Protein AF-A0A8S4QKQ9-F1 (afdb_monomer_lite)

Foldseek 3Di:
DEWEDEAQWIFDDDPNDGDDTDGGPHCPDDPVDDWAKDWDDDPQWTFIGTPPPPDGSDTDRHPDPDDPDYHYHYDYPDDDDDDDDDDDPPDPDPDPDDPPDDDDDADKADVVGDPPFAFPDDDPHTWGWKWDQDPVVRDTFIFTDDVVVCWTWGDDVHTDTDNTID

Secondary structure (DSSP, 8-state):
-EEEEETTEEEEEETTEEEEEEE--TTS--SSSPPPEEEEEETTEEEEEETTT--EEEEEE---S-----EEEEE-SSS-----PPPPP-PPPP------SS--------SSPPTT--EEEEESEEEEEEEEEETTTTEEEEEEEETTTTEEEEEESEEEEESS--

Radius of gyration: 24.2 Å; chains: 1; bounding box: 50×34×66 Å

Sequence (166 aa):
MTIVIGDNQCWLERDGAHKSYLCNISNIFSYDVYGSFWISWHSAFLKFGKTSDGVPVISKKISAKNIQYVTFFTYATRGRLLWKLYVPPKLPKLVLKEVKKGGMEWIKRSNPLPDGAFIGGYERELLYIMRAFNHENRALTPGKFLPSDSLGYIQWLEQEKRADFE

pLDDT: mean 79.31, std 10.43, range [47.53, 95.25]

Organism: NCBI:txid348720

Structure (mmCIF, N/CA/C/O backbone):
data_AF-A0A8S4QKQ9-F1
#
_entry.id   AF-A0A8S4QKQ9-F1
#
loop_
_atom_site.group_PDB
_atom_site.id
_atom_site.type_symbol
_atom_site.label_atom_id
_atom_site.label_alt_id
_atom_site.label_comp_id
_atom_site.label_asym_id
_atom_site.label_entity_id
_atom_site.label_seq_id
_atom_site.pdbx_PDB_ins_code
_atom_site.Cartn_x
_atom_site.Cartn_y
_atom_site.Cartn_z
_atom_site.occupancy
_atom_site.B_iso_or_equiv
_atom_site.auth_seq_id
_atom_site.auth_comp_id
_atom_site.auth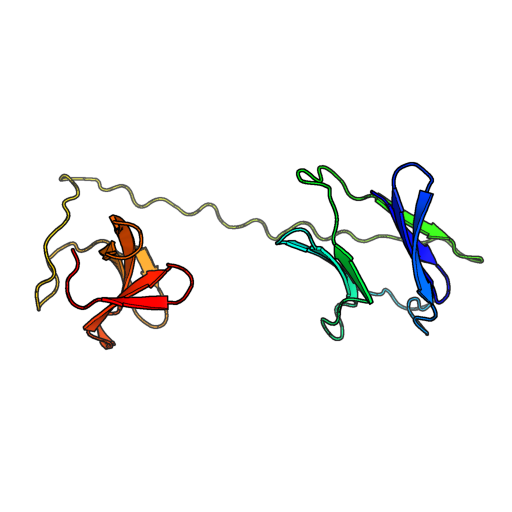_asym_id
_atom_site.auth_atom_id
_atom_site.pdbx_PDB_model_num
ATOM 1 N N . MET A 1 1 ? -1.321 9.317 -23.395 1.00 75.19 1 MET A N 1
ATOM 2 C CA . MET A 1 1 ? 0.100 9.493 -23.012 1.00 75.19 1 MET A CA 1
ATOM 3 C C . MET A 1 1 ? 0.799 8.229 -23.446 1.00 75.19 1 MET A C 1
ATOM 5 O O . MET A 1 1 ? 0.316 7.168 -23.066 1.00 75.19 1 MET A O 1
ATOM 9 N N . THR A 1 2 ? 1.873 8.348 -24.218 1.00 80.06 2 THR A N 1
ATOM 10 C CA . THR A 1 2 ? 2.598 7.201 -24.769 1.00 80.06 2 THR A CA 1
ATOM 11 C C . THR A 1 2 ? 3.966 7.100 -24.109 1.00 80.06 2 THR A C 1
ATOM 13 O O . THR A 1 2 ? 4.708 8.081 -24.062 1.00 80.06 2 THR A O 1
ATOM 16 N N . ILE A 1 3 ? 4.287 5.924 -23.578 1.00 79.38 3 ILE A N 1
ATOM 17 C CA . ILE A 1 3 ? 5.651 5.557 -23.201 1.00 79.38 3 ILE A CA 1
ATOM 18 C C . ILE A 1 3 ? 6.268 4.896 -24.424 1.00 79.38 3 ILE A C 1
ATOM 20 O O . ILE A 1 3 ? 5.759 3.877 -24.896 1.00 79.38 3 ILE A O 1
ATOM 24 N N . VAL A 1 4 ? 7.346 5.482 -24.934 1.00 78.62 4 VAL A N 1
ATOM 25 C CA . VAL A 1 4 ? 8.094 4.918 -26.050 1.00 78.62 4 VAL A CA 1
ATOM 26 C C . VAL A 1 4 ? 9.382 4.304 -25.538 1.00 78.62 4 VAL A C 1
ATOM 28 O O . VAL A 1 4 ? 10.152 4.968 -24.846 1.00 78.62 4 VAL A O 1
ATOM 31 N N . ILE A 1 5 ? 9.618 3.045 -25.892 1.00 76.00 5 ILE A N 1
ATOM 32 C CA . ILE A 1 5 ? 10.809 2.295 -25.503 1.00 76.00 5 ILE A CA 1
ATOM 33 C C . ILE A 1 5 ? 11.517 1.837 -26.781 1.00 76.00 5 ILE A C 1
ATOM 35 O O . ILE A 1 5 ? 10.934 1.127 -27.598 1.00 76.00 5 ILE A O 1
ATOM 39 N N . GLY A 1 6 ? 12.763 2.247 -26.975 1.00 72.00 6 GLY A N 1
ATOM 40 C CA . GLY A 1 6 ? 13.581 1.872 -28.128 1.00 72.00 6 GLY A CA 1
ATOM 41 C C . GLY A 1 6 ? 14.938 1.312 -27.715 1.00 72.00 6 GLY A C 1
ATOM 42 O O . GLY A 1 6 ? 15.249 1.196 -26.527 1.00 72.00 6 GLY A O 1
ATOM 43 N N . ASP A 1 7 ? 15.762 0.992 -28.712 1.00 68.62 7 ASP A N 1
ATOM 44 C CA . ASP A 1 7 ? 17.137 0.536 -28.497 1.00 68.62 7 ASP A CA 1
ATOM 45 C C . ASP A 1 7 ? 17.947 1.627 -27.773 1.00 68.62 7 ASP A C 1
ATOM 47 O O . ASP A 1 7 ? 18.225 2.689 -28.325 1.00 68.62 7 ASP A O 1
ATOM 51 N N . ASN A 1 8 ? 18.306 1.364 -26.512 1.00 68.88 8 ASN A N 1
ATOM 52 C CA . ASN A 1 8 ? 19.071 2.245 -25.613 1.00 68.88 8 ASN A CA 1
ATOM 53 C C . ASN A 1 8 ? 18.421 3.594 -25.244 1.00 68.88 8 ASN A C 1
ATOM 55 O O . ASN A 1 8 ? 19.071 4.448 -24.635 1.00 68.88 8 ASN A O 1
ATOM 59 N N . GLN A 1 9 ? 17.139 3.796 -25.550 1.00 73.69 9 GLN A N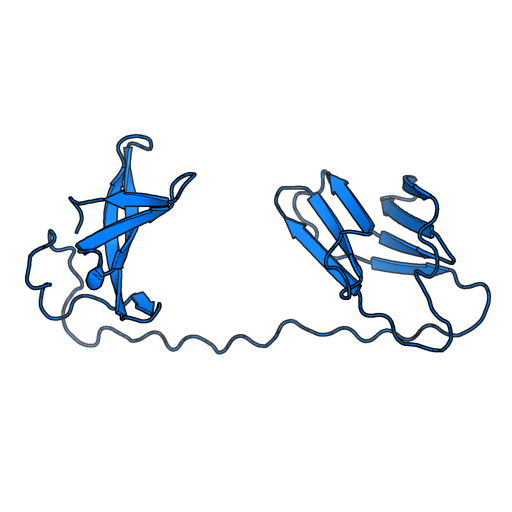 1
ATOM 60 C CA . GLN A 1 9 ? 16.430 5.042 -25.247 1.00 73.69 9 GLN A CA 1
ATOM 61 C C . GLN A 1 9 ? 14.987 4.788 -24.811 1.00 73.69 9 GLN A C 1
ATOM 63 O O . GLN A 1 9 ? 14.334 3.847 -25.256 1.00 73.69 9 GLN A O 1
ATOM 68 N N . CYS A 1 10 ? 14.473 5.651 -23.939 1.00 75.81 10 CYS A N 1
ATOM 69 C CA . CYS A 1 10 ? 13.091 5.600 -23.475 1.00 75.81 10 CYS A CA 1
ATOM 70 C C . CYS A 1 10 ? 12.573 7.028 -23.267 1.00 75.81 10 CYS A C 1
ATOM 72 O O . CYS A 1 10 ? 13.289 7.867 -22.714 1.00 75.81 10 CYS A O 1
ATOM 74 N N . TRP A 1 11 ? 11.355 7.334 -23.717 1.00 77.81 11 TRP A N 1
ATOM 75 C CA . TRP A 1 11 ? 10.783 8.677 -23.589 1.00 77.81 11 TRP A CA 1
ATOM 76 C C . TRP A 1 11 ? 9.270 8.685 -23.381 1.00 77.81 11 TRP A C 1
ATOM 78 O O . TRP A 1 11 ? 8.572 7.687 -23.558 1.00 77.81 11 TRP A O 1
ATOM 88 N N . LEU A 1 12 ? 8.766 9.857 -22.990 1.00 80.38 12 LEU A N 1
ATOM 89 C CA . LEU A 1 12 ? 7.337 10.146 -22.908 1.00 80.38 12 LEU A CA 1
ATOM 90 C C . LEU A 1 12 ? 6.915 11.041 -24.064 1.00 80.38 12 LEU A C 1
ATOM 92 O O . LEU A 1 12 ? 7.503 12.102 -24.302 1.00 80.38 12 LEU A O 1
ATOM 96 N N . GLU A 1 13 ? 5.835 10.641 -24.719 1.00 77.06 13 GLU A N 1
ATOM 97 C CA . GLU A 1 13 ? 5.205 11.380 -25.798 1.00 77.06 13 GLU A CA 1
ATOM 98 C C . GLU A 1 13 ? 3.753 11.715 -25.442 1.00 77.06 13 GLU A C 1
ATOM 100 O O . GLU A 1 13 ? 2.988 10.897 -24.911 1.00 77.06 13 GLU A O 1
ATOM 105 N N . ARG A 1 14 ? 3.362 12.961 -25.720 1.00 73.56 14 ARG A N 1
ATOM 106 C CA . ARG A 1 14 ? 1.987 13.425 -25.537 1.00 73.56 14 ARG A CA 1
ATOM 107 C C . ARG A 1 14 ? 1.629 14.399 -26.646 1.00 73.56 14 ARG A C 1
ATOM 109 O O . ARG A 1 14 ? 2.331 15.393 -26.813 1.00 73.56 14 ARG A O 1
ATOM 116 N N . ASP A 1 15 ? 0.514 14.134 -27.321 1.00 71.12 15 ASP A N 1
ATOM 117 C CA . ASP A 1 15 ? -0.049 14.995 -28.368 1.00 71.12 15 ASP A CA 1
ATOM 118 C C . ASP A 1 15 ? 0.924 15.201 -29.550 1.00 71.12 15 ASP A C 1
ATOM 120 O O . ASP A 1 15 ? 1.054 16.304 -30.069 1.00 71.12 15 ASP A O 1
ATOM 124 N N . GLY A 1 16 ? 1.683 14.158 -29.919 1.00 64.00 16 GLY A N 1
ATOM 125 C CA . GLY A 1 16 ? 2.706 14.207 -30.977 1.00 64.00 16 GLY A CA 1
ATOM 126 C C . GLY A 1 16 ? 3.989 14.963 -30.605 1.00 64.00 16 GLY A C 1
ATOM 127 O O . GLY A 1 16 ? 4.940 14.991 -31.380 1.00 64.00 16 GLY A O 1
ATOM 128 N N . ALA A 1 17 ? 4.052 15.572 -29.415 1.00 62.84 17 ALA A N 1
ATOM 129 C CA . ALA A 1 17 ? 5.239 16.261 -28.929 1.00 62.84 17 ALA A CA 1
ATOM 130 C C . ALA A 1 17 ? 6.104 15.338 -28.056 1.00 62.84 17 ALA A C 1
ATOM 132 O O . ALA A 1 17 ? 5.633 14.736 -27.081 1.00 62.84 17 ALA A O 1
ATOM 133 N N . HIS A 1 18 ? 7.401 15.290 -28.367 1.00 63.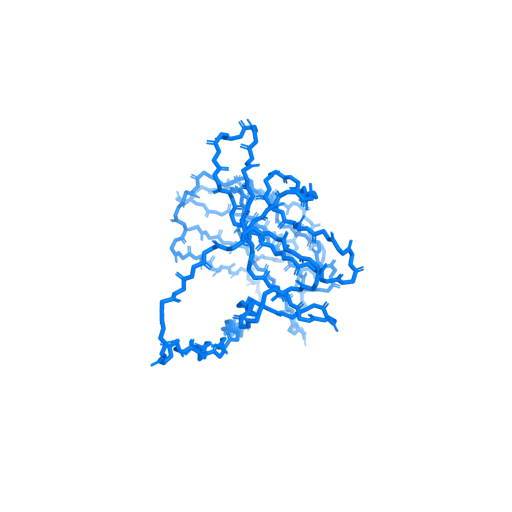12 18 HIS A N 1
ATOM 134 C CA . HIS A 1 18 ? 8.422 14.608 -27.572 1.00 63.12 18 HIS A CA 1
ATOM 135 C C . HIS A 1 18 ? 8.702 15.443 -26.312 1.00 63.12 18 HIS A C 1
ATOM 137 O O . HIS A 1 18 ? 9.296 16.516 -26.397 1.00 63.12 18 HIS A O 1
ATOM 143 N N . LYS A 1 19 ? 8.242 15.001 -25.131 1.00 61.03 19 LYS A N 1
ATOM 144 C CA . LYS A 1 19 ? 8.260 15.841 -23.911 1.00 61.03 19 LYS A CA 1
ATOM 145 C C . LYS A 1 19 ? 9.392 15.536 -22.929 1.00 61.03 19 LYS A C 1
ATOM 147 O O . LYS A 1 19 ? 9.619 16.327 -22.008 1.00 61.03 19 LYS A O 1
ATOM 152 N N . SER A 1 20 ? 10.108 14.424 -23.083 1.00 60.56 20 SER A N 1
ATOM 153 C CA . SER A 1 20 ? 11.292 14.137 -22.259 1.00 60.56 20 SER A CA 1
ATOM 154 C C . SER A 1 20 ? 12.150 13.022 -22.842 1.00 60.56 20 SER A C 1
ATOM 156 O O . SER A 1 20 ? 11.720 11.874 -22.826 1.00 60.56 20 SER A O 1
ATOM 158 N N . TYR A 1 21 ? 13.362 13.356 -23.280 1.00 57.75 21 TYR A N 1
ATOM 159 C CA . TYR A 1 21 ? 14.396 12.398 -23.667 1.00 57.75 21 TYR A CA 1
ATOM 160 C C . TYR A 1 21 ? 15.138 11.904 -22.422 1.00 57.75 21 TYR A C 1
ATOM 162 O O . TYR A 1 21 ? 15.567 12.722 -21.606 1.00 57.75 21 TYR A O 1
ATOM 170 N N . LEU A 1 22 ? 15.304 10.592 -22.274 1.00 57.41 22 LEU A N 1
ATOM 171 C CA . LEU A 1 22 ? 16.289 10.025 -21.357 1.00 57.41 22 LEU A CA 1
ATOM 172 C C . LEU A 1 22 ? 17.353 9.329 -22.197 1.00 57.41 22 LEU A C 1
ATOM 174 O O . LEU A 1 22 ? 17.114 8.308 -22.840 1.00 57.41 22 LEU A O 1
ATOM 178 N N . CYS A 1 23 ? 18.508 9.988 -22.230 1.00 47.53 23 CYS A N 1
ATOM 179 C CA . CYS A 1 23 ? 19.682 9.587 -22.974 1.00 47.53 23 CYS A CA 1
ATOM 180 C C . CYS A 1 23 ? 20.309 8.368 -22.301 1.00 47.53 23 CYS A C 1
ATOM 182 O O . CYS A 1 23 ? 20.804 8.473 -21.182 1.00 47.53 23 CYS A O 1
ATOM 184 N N . ASN A 1 24 ? 20.338 7.258 -23.032 1.00 55.09 24 ASN A N 1
ATOM 185 C CA . ASN A 1 24 ? 21.271 6.159 -22.826 1.00 55.09 24 ASN A CA 1
ATOM 186 C C . ASN A 1 24 ? 20.990 5.277 -21.599 1.00 55.09 24 ASN A C 1
ATOM 188 O O . ASN A 1 24 ? 21.721 5.277 -20.610 1.00 55.09 24 ASN A O 1
ATOM 192 N N . ILE A 1 25 ? 19.934 4.469 -21.696 1.00 61.81 25 ILE A N 1
ATOM 193 C CA . ILE A 1 25 ? 19.754 3.321 -20.800 1.00 61.81 25 ILE A CA 1
ATOM 194 C C . ILE A 1 25 ? 20.277 2.101 -21.547 1.00 61.81 25 ILE A C 1
ATOM 196 O O . ILE A 1 25 ? 19.549 1.471 -22.317 1.00 61.81 25 ILE A O 1
ATOM 200 N N . SER A 1 26 ? 21.560 1.799 -21.357 1.00 59.72 26 SER A N 1
ATOM 201 C CA . SER A 1 26 ? 22.171 0.617 -21.952 1.00 59.72 26 SER A CA 1
ATOM 202 C C . SER A 1 26 ? 21.414 -0.644 -21.526 1.00 59.72 26 SER A C 1
ATOM 204 O O . SER A 1 26 ? 20.969 -0.787 -20.383 1.00 59.72 26 SER A O 1
ATOM 206 N N . ASN A 1 27 ? 21.234 -1.562 -22.475 1.00 64.75 27 ASN A N 1
ATOM 207 C CA . ASN A 1 27 ? 20.583 -2.856 -22.261 1.00 64.75 27 ASN A CA 1
ATOM 208 C C . ASN A 1 27 ? 19.132 -2.761 -21.775 1.00 64.75 27 ASN A C 1
ATOM 210 O O . ASN A 1 27 ? 18.678 -3.647 -21.049 1.00 64.75 27 ASN A O 1
ATOM 214 N N . ILE A 1 28 ? 18.375 -1.708 -22.123 1.00 68.94 28 ILE A N 1
ATOM 215 C CA . ILE A 1 28 ? 16.952 -1.640 -21.750 1.00 68.94 28 ILE A CA 1
ATOM 216 C C . ILE A 1 28 ? 16.179 -2.866 -22.259 1.00 68.94 28 ILE A C 1
ATOM 218 O O . ILE A 1 28 ? 15.346 -3.401 -21.528 1.00 68.94 28 ILE A O 1
ATOM 222 N N . PHE A 1 29 ? 16.559 -3.354 -23.442 1.00 68.44 29 PHE A N 1
ATOM 223 C CA . PHE A 1 29 ? 16.103 -4.593 -24.052 1.00 68.44 29 PHE A CA 1
ATOM 224 C C . PHE A 1 29 ? 17.245 -5.599 -24.189 1.00 68.44 29 PHE A C 1
ATOM 226 O O . PHE A 1 29 ? 18.408 -5.234 -24.355 1.00 68.44 29 PHE A O 1
ATOM 233 N N . SER A 1 30 ? 16.873 -6.874 -24.158 1.00 69.06 30 SER A N 1
ATOM 234 C CA . SER A 1 30 ? 17.660 -7.987 -24.674 1.00 69.06 30 SER A CA 1
ATOM 235 C C . SER A 1 30 ? 16.775 -8.722 -25.677 1.00 69.06 30 SER A C 1
ATOM 237 O O . SER A 1 30 ? 15.593 -8.930 -25.403 1.00 69.06 30 SER A O 1
ATOM 239 N N . TYR A 1 31 ? 17.321 -9.077 -26.841 1.00 69.50 31 TYR A N 1
ATOM 240 C CA . TYR A 1 31 ? 16.564 -9.766 -27.892 1.00 69.50 31 TYR A CA 1
ATOM 241 C C . TYR A 1 31 ? 16.154 -11.190 -27.491 1.00 69.50 31 TYR A C 1
ATOM 243 O O . TYR A 1 31 ? 15.148 -11.696 -27.981 1.00 69.50 31 TYR A O 1
ATOM 251 N N . ASP A 1 32 ? 16.888 -11.795 -26.559 1.00 71.94 32 ASP A N 1
ATOM 252 C CA . ASP A 1 32 ? 16.741 -13.207 -26.202 1.00 71.94 32 ASP A CA 1
ATOM 253 C C . ASP A 1 32 ? 16.039 -13.415 -24.851 1.00 71.94 32 ASP A C 1
ATOM 255 O O . ASP A 1 32 ? 15.755 -14.547 -24.460 1.00 71.94 32 ASP A O 1
ATOM 259 N N . VAL A 1 33 ? 15.748 -12.334 -24.114 1.00 74.88 33 VAL A N 1
ATOM 260 C CA . VAL A 1 33 ? 15.224 -12.410 -22.744 1.00 74.88 33 VAL A CA 1
ATOM 261 C C . VAL A 1 33 ? 14.056 -11.452 -22.542 1.00 74.88 33 VAL A C 1
ATOM 263 O O . VAL A 1 33 ? 14.157 -10.248 -22.774 1.00 74.88 33 VAL A O 1
ATOM 266 N N . TYR A 1 34 ? 12.949 -11.982 -22.019 1.00 74.38 34 TYR A N 1
ATOM 267 C CA . TYR A 1 34 ? 11.822 -11.162 -21.582 1.00 74.38 34 TYR A CA 1
ATOM 268 C C . TYR A 1 34 ? 12.220 -10.276 -20.396 1.00 74.38 34 TYR A C 1
ATOM 270 O O . TYR A 1 34 ? 12.538 -10.765 -19.313 1.00 74.38 34 TYR A O 1
ATOM 278 N N . GLY A 1 35 ? 12.154 -8.960 -20.597 1.00 77.12 35 GLY A N 1
ATOM 279 C CA . GLY A 1 35 ? 12.293 -7.971 -19.532 1.00 77.12 35 GLY A CA 1
ATOM 280 C C . GLY A 1 35 ? 10.956 -7.682 -18.849 1.00 77.12 35 GLY A C 1
ATOM 281 O O . GLY A 1 35 ? 9.942 -7.476 -19.517 1.00 77.12 35 GLY A O 1
ATOM 282 N N . SER A 1 36 ? 10.962 -7.623 -17.518 1.00 80.25 36 SER A N 1
ATOM 283 C CA . SER A 1 36 ? 9.820 -7.149 -16.731 1.00 80.25 36 SER A CA 1
ATOM 284 C C . SER A 1 36 ? 9.970 -5.664 -16.419 1.00 80.25 36 SER A C 1
ATOM 286 O O . SER A 1 36 ? 11.014 -5.214 -15.935 1.00 80.25 36 SER A O 1
ATOM 288 N N . PHE A 1 37 ? 8.901 -4.917 -16.675 1.00 81.62 37 PHE A N 1
ATOM 289 C CA . PHE A 1 37 ? 8.815 -3.488 -16.415 1.00 81.62 37 PHE A CA 1
ATOM 290 C C . PHE A 1 37 ? 7.619 -3.188 -15.523 1.00 81.62 37 PHE A C 1
ATOM 292 O O . PHE A 1 37 ? 6.626 -3.918 -15.516 1.00 81.62 37 PHE A O 1
ATOM 299 N N . TRP A 1 38 ? 7.700 -2.078 -14.804 1.00 84.50 38 TRP A N 1
ATOM 300 C CA . TRP A 1 38 ? 6.602 -1.545 -14.017 1.00 84.50 38 TRP A CA 1
ATOM 301 C C . TRP A 1 38 ? 6.303 -0.111 -14.433 1.00 84.50 38 TRP A C 1
ATOM 303 O O . TRP A 1 38 ? 7.164 0.632 -14.910 1.00 84.50 38 TRP A O 1
ATOM 313 N N . ILE A 1 39 ? 5.054 0.277 -14.218 1.00 85.19 39 ILE A N 1
ATOM 314 C CA . ILE A 1 39 ? 4.573 1.642 -14.363 1.00 85.19 39 ILE A CA 1
ATOM 315 C C . ILE A 1 39 ? 3.836 2.020 -13.083 1.00 85.19 39 ILE A C 1
ATOM 317 O O . ILE A 1 39 ? 3.103 1.215 -12.514 1.00 85.19 39 ILE A O 1
ATOM 321 N N . SER A 1 40 ? 4.044 3.244 -12.617 1.00 85.19 40 SER A N 1
ATOM 322 C CA . SER A 1 40 ? 3.341 3.800 -11.467 1.00 85.19 40 SER A CA 1
ATOM 323 C C . SER A 1 40 ? 3.081 5.281 -11.697 1.00 85.19 40 SER A C 1
ATOM 325 O O . SER A 1 40 ? 3.885 5.987 -12.306 1.00 85.19 40 SER A O 1
ATOM 327 N N . TRP A 1 41 ? 1.935 5.761 -11.229 1.00 84.81 41 TRP A N 1
ATOM 328 C CA . TRP A 1 41 ? 1.622 7.180 -11.205 1.00 84.81 41 TRP A CA 1
ATOM 329 C C . TRP A 1 41 ? 1.060 7.537 -9.835 1.00 84.81 41 TRP A C 1
ATOM 331 O O . TRP A 1 41 ? 0.039 7.009 -9.404 1.00 84.81 41 TRP A O 1
ATOM 341 N N . HIS A 1 42 ? 1.738 8.435 -9.130 1.00 80.44 42 HIS A N 1
ATOM 342 C CA . HIS A 1 42 ? 1.285 8.939 -7.838 1.00 80.44 42 HIS A CA 1
ATOM 343 C C . HIS A 1 42 ? 1.800 10.364 -7.636 1.00 80.44 42 HIS A C 1
ATOM 345 O O . HIS A 1 42 ? 2.844 10.736 -8.173 1.00 80.44 42 HIS A O 1
ATOM 351 N N . SER A 1 43 ? 1.062 11.185 -6.886 1.00 80.12 43 SER A N 1
ATOM 352 C CA . SER A 1 43 ? 1.488 12.547 -6.519 1.00 80.12 43 SER A CA 1
ATOM 353 C C . SER A 1 43 ? 1.916 13.421 -7.716 1.00 80.12 43 SER A C 1
ATOM 355 O O . SER A 1 43 ? 2.864 14.195 -7.620 1.00 80.12 43 SER A O 1
ATOM 357 N N . ALA A 1 44 ? 1.230 13.286 -8.858 1.00 83.12 44 ALA A N 1
ATOM 358 C CA . ALA A 1 44 ? 1.542 13.947 -10.134 1.00 83.12 44 ALA A CA 1
ATOM 359 C C . ALA A 1 44 ? 2.873 13.542 -10.805 1.00 83.12 44 ALA A C 1
ATOM 361 O O . ALA A 1 44 ? 3.309 14.210 -11.742 1.00 83.12 44 ALA A O 1
ATOM 362 N N . PHE A 1 45 ? 3.504 12.443 -10.391 1.00 84.44 45 PHE A N 1
ATOM 363 C CA . PHE A 1 45 ? 4.663 11.864 -11.069 1.00 84.44 45 PHE A CA 1
ATOM 364 C C . PHE A 1 45 ? 4.286 10.563 -11.762 1.00 84.44 45 PHE A C 1
ATOM 366 O O . PHE A 1 45 ? 3.733 9.664 -11.136 1.00 84.44 45 PHE A O 1
ATOM 373 N N . LEU A 1 46 ? 4.625 10.463 -13.047 1.00 85.50 46 LEU A N 1
ATOM 374 C CA . LEU A 1 46 ? 4.646 9.211 -13.788 1.00 85.50 46 LEU A CA 1
ATOM 375 C C . LEU A 1 46 ? 6.044 8.614 -13.678 1.00 85.50 46 LEU A C 1
ATOM 377 O O . LEU A 1 46 ? 7.036 9.279 -13.997 1.00 85.50 46 LEU A O 1
ATOM 381 N N . LYS A 1 47 ? 6.101 7.363 -13.242 1.00 87.12 47 LYS A N 1
ATOM 382 C CA . LYS A 1 47 ? 7.317 6.582 -13.108 1.00 87.12 47 LYS A CA 1
ATOM 383 C C . LYS A 1 47 ? 7.212 5.306 -13.934 1.00 87.12 47 LYS A C 1
ATOM 385 O O . LYS A 1 47 ? 6.166 4.659 -13.958 1.00 87.12 47 LYS A O 1
ATOM 390 N N . PHE A 1 48 ? 8.297 4.956 -14.602 1.00 85.94 48 PHE A N 1
ATOM 391 C CA . PHE A 1 48 ? 8.427 3.726 -15.376 1.00 85.94 48 PHE A CA 1
ATOM 392 C C . PHE A 1 48 ? 9.830 3.172 -15.163 1.00 85.94 48 PHE A C 1
ATOM 394 O O . PHE A 1 48 ? 10.786 3.944 -15.186 1.00 85.94 48 PHE A O 1
ATOM 401 N N . GLY A 1 49 ? 9.973 1.868 -14.953 1.00 83.81 49 GLY A N 1
ATOM 402 C CA . GLY A 1 49 ? 11.273 1.267 -14.667 1.00 83.81 49 GLY A CA 1
ATOM 403 C C . GLY A 1 49 ? 11.311 -0.237 -14.885 1.00 83.81 49 GLY A C 1
ATOM 404 O O . GLY A 1 49 ? 10.292 -0.863 -15.181 1.00 83.81 49 GLY A O 1
ATOM 405 N N . LYS A 1 50 ? 12.505 -0.815 -14.739 1.00 80.94 50 LYS A N 1
ATOM 406 C CA . LYS A 1 50 ? 12.695 -2.268 -14.722 1.00 80.94 50 LYS A CA 1
ATOM 407 C C . LYS A 1 50 ? 12.382 -2.819 -13.338 1.00 80.94 50 LYS A C 1
ATOM 409 O O . LYS A 1 50 ? 12.581 -2.156 -12.324 1.00 80.94 50 LYS A O 1
ATOM 414 N N . THR A 1 51 ? 11.890 -4.052 -13.287 1.00 77.00 51 THR A N 1
ATOM 415 C CA . THR A 1 51 ? 11.573 -4.712 -12.011 1.00 77.00 51 THR A CA 1
ATOM 416 C C . THR A 1 51 ? 12.822 -5.071 -11.200 1.00 77.00 51 THR A C 1
ATOM 418 O O . THR A 1 51 ? 12.731 -5.175 -9.985 1.00 77.00 51 THR A O 1
ATOM 421 N N . SER A 1 52 ? 13.980 -5.247 -11.844 1.00 70.81 52 SER A N 1
ATOM 422 C CA . SER A 1 52 ? 15.194 -5.793 -11.221 1.00 70.81 52 SER A CA 1
ATOM 423 C C . SER A 1 52 ? 15.799 -4.936 -10.106 1.00 70.81 52 SER A C 1
ATOM 425 O O . SER A 1 52 ? 16.377 -5.495 -9.183 1.00 70.81 52 SER A O 1
ATOM 427 N N . ASP A 1 53 ? 15.690 -3.609 -10.187 1.00 73.00 53 ASP A N 1
ATOM 428 C CA . ASP A 1 53 ? 16.318 -2.670 -9.244 1.00 73.00 53 ASP A CA 1
ATOM 429 C C . ASP A 1 53 ? 15.312 -1.730 -8.554 1.00 73.00 53 ASP A C 1
ATOM 431 O O . ASP A 1 53 ? 15.662 -1.050 -7.592 1.00 73.00 53 ASP A O 1
ATOM 435 N N . GLY A 1 54 ? 14.058 -1.679 -9.027 1.00 72.50 54 GLY A N 1
ATOM 436 C CA . GLY A 1 54 ? 13.030 -0.766 -8.518 1.00 72.50 54 GLY A CA 1
ATOM 437 C C . GLY A 1 54 ? 13.313 0.714 -8.804 1.00 72.50 54 GLY A C 1
ATOM 438 O O . GLY A 1 54 ? 12.536 1.578 -8.388 1.00 72.50 54 GLY A O 1
ATOM 439 N N . VAL A 1 55 ? 14.390 1.026 -9.529 1.00 80.19 55 VAL A N 1
ATOM 440 C CA . VAL A 1 55 ? 14.783 2.396 -9.851 1.00 80.19 55 VAL A CA 1
ATOM 441 C C . VAL A 1 55 ? 13.997 2.843 -11.088 1.00 80.19 55 VAL A C 1
ATOM 443 O O . VAL A 1 55 ? 13.988 2.154 -12.113 1.00 80.19 55 VAL A O 1
ATOM 446 N N . PRO A 1 56 ? 13.283 3.983 -11.030 1.00 82.50 56 PRO A N 1
ATOM 447 C CA . PRO A 1 56 ? 12.576 4.488 -12.195 1.00 82.50 56 PRO A CA 1
ATOM 448 C C . PRO A 1 56 ? 13.577 4.897 -13.272 1.00 82.50 56 PRO A C 1
ATOM 450 O O . PRO A 1 56 ? 14.395 5.791 -13.071 1.00 82.50 56 PRO A O 1
ATOM 453 N N . VAL A 1 57 ? 13.437 4.292 -14.445 1.00 81.12 57 VAL A N 1
ATOM 454 C CA . VAL A 1 57 ? 14.096 4.729 -15.674 1.00 81.12 57 VAL A CA 1
ATOM 455 C C . VAL A 1 57 ? 13.554 6.095 -16.094 1.00 81.12 57 VAL A C 1
ATOM 457 O O . VAL A 1 57 ? 14.315 7.004 -16.399 1.00 81.12 57 VAL A O 1
ATOM 460 N N . ILE A 1 58 ? 12.228 6.248 -16.085 1.00 82.19 58 ILE A N 1
ATOM 461 C CA . ILE A 1 58 ? 11.543 7.521 -16.295 1.00 82.19 58 ILE A CA 1
ATOM 462 C C . ILE A 1 58 ? 10.950 7.955 -14.966 1.00 82.19 58 ILE A C 1
ATOM 464 O O . ILE A 1 58 ? 10.203 7.201 -14.347 1.00 82.19 58 ILE A O 1
ATOM 468 N N . SER A 1 59 ? 11.206 9.199 -14.574 1.00 86.62 59 SER A N 1
ATOM 469 C CA . SER A 1 59 ? 10.473 9.889 -13.515 1.00 86.62 59 SER A CA 1
ATOM 470 C C . SER A 1 59 ? 10.137 11.292 -14.000 1.00 86.62 59 SER A C 1
ATOM 472 O O . SER A 1 59 ? 11.018 12.138 -14.155 1.00 86.62 59 SER A O 1
ATOM 474 N N . LYS A 1 60 ? 8.861 11.546 -14.302 1.00 83.62 60 LYS A N 1
ATOM 475 C CA . LYS A 1 60 ? 8.427 12.826 -14.869 1.00 83.62 60 LYS A CA 1
ATOM 476 C C . LYS A 1 60 ? 7.176 13.335 -14.179 1.00 83.62 60 LYS A C 1
ATOM 478 O O . LYS A 1 60 ? 6.178 12.626 -14.068 1.00 83.62 60 LYS A O 1
ATOM 483 N N . LYS A 1 61 ? 7.208 14.609 -13.787 1.00 84.75 61 LYS A N 1
ATOM 484 C CA . LYS A 1 61 ? 6.009 15.320 -13.352 1.00 84.75 61 LYS A CA 1
ATOM 485 C C . LYS A 1 61 ? 5.061 15.482 -14.539 1.00 84.75 61 LYS A C 1
ATOM 487 O O . LYS A 1 61 ? 5.430 16.058 -15.563 1.00 84.75 61 LYS A O 1
ATOM 492 N N . ILE A 1 62 ? 3.846 14.976 -14.398 1.00 79.19 62 ILE A N 1
ATOM 493 C CA . ILE A 1 62 ? 2.784 15.056 -15.395 1.00 79.19 62 ILE A CA 1
ATOM 494 C C . ILE A 1 62 ? 1.704 16.030 -14.919 1.00 79.19 62 ILE A C 1
ATOM 496 O O . ILE A 1 62 ? 1.353 16.074 -13.745 1.00 79.19 62 ILE A O 1
ATOM 500 N N . SER A 1 63 ? 1.144 16.810 -15.842 1.00 76.44 63 SER A N 1
ATOM 501 C CA . SER A 1 63 ? -0.003 17.690 -15.563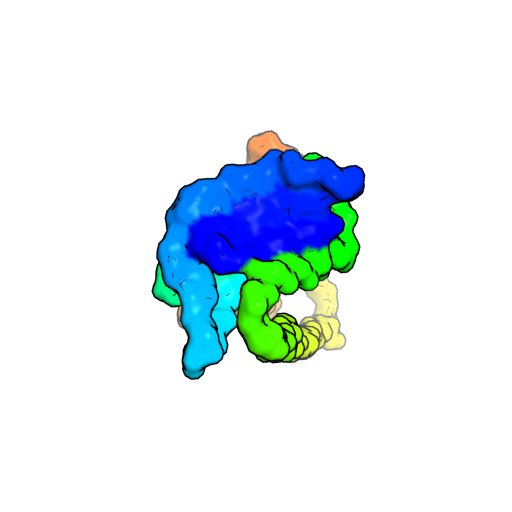 1.00 76.44 63 SER A CA 1
ATOM 502 C C . SER A 1 63 ? -1.353 16.971 -15.668 1.00 76.44 63 SER A C 1
ATOM 504 O O . SER A 1 63 ? -2.398 17.559 -15.394 1.00 76.44 63 SER A O 1
ATOM 506 N N . ALA A 1 64 ? -1.358 15.708 -16.105 1.00 71.81 64 ALA A N 1
ATOM 507 C CA . ALA A 1 64 ? -2.578 14.932 -16.272 1.00 71.81 64 ALA A CA 1
ATOM 508 C C . ALA A 1 64 ? -3.158 14.554 -14.903 1.00 71.81 64 ALA A C 1
ATOM 510 O O . ALA A 1 64 ? -2.549 13.785 -14.167 1.00 71.81 64 ALA A O 1
ATOM 511 N N . LYS A 1 65 ? -4.345 15.079 -14.584 1.00 69.19 65 LYS A N 1
ATOM 512 C CA . LYS A 1 65 ? -5.073 14.743 -13.349 1.00 69.19 65 LYS A CA 1
ATOM 513 C C . LYS A 1 65 ? -5.863 13.433 -13.448 1.00 69.19 65 LYS A C 1
ATOM 515 O O . LYS A 1 65 ? -6.184 12.853 -12.423 1.00 69.19 65 LYS A O 1
ATOM 520 N N . ASN A 1 66 ? -6.167 12.974 -14.664 1.00 70.88 66 ASN A N 1
ATOM 521 C CA . ASN A 1 66 ? -6.986 11.787 -14.901 1.00 70.88 66 ASN A CA 1
ATOM 522 C C . ASN A 1 66 ? -6.423 10.967 -16.075 1.00 70.88 66 ASN A C 1
ATOM 524 O O . ASN A 1 66 ? -6.822 11.150 -17.226 1.00 70.88 66 ASN A O 1
ATOM 528 N N . ILE A 1 67 ? -5.418 10.129 -15.806 1.00 73.06 67 ILE A N 1
ATOM 529 C CA . ILE A 1 67 ? -4.873 9.211 -16.814 1.00 73.06 67 ILE A CA 1
ATOM 530 C C . ILE A 1 67 ? -5.828 8.023 -16.925 1.00 73.06 67 ILE A C 1
ATOM 532 O O . ILE A 1 67 ? -5.889 7.202 -16.017 1.00 73.06 67 ILE A O 1
ATOM 536 N N . GLN A 1 68 ? -6.555 7.928 -18.036 1.00 74.94 68 GLN A N 1
ATOM 537 C CA . GLN A 1 68 ? -7.461 6.800 -18.290 1.00 74.94 68 GLN A CA 1
ATOM 538 C C . GLN A 1 68 ? -6.732 5.594 -18.888 1.00 74.94 68 GLN A C 1
ATOM 540 O O . GLN A 1 68 ? -7.042 4.452 -18.571 1.00 74.94 68 GLN A O 1
ATOM 545 N N . TYR A 1 69 ? -5.751 5.852 -19.751 1.00 75.06 69 TYR A N 1
ATOM 546 C CA . TYR A 1 69 ? -4.951 4.825 -20.400 1.00 75.06 69 TYR A CA 1
ATOM 547 C C . TYR A 1 69 ? -3.516 5.307 -20.608 1.00 75.06 69 TYR A C 1
ATOM 549 O O . TYR A 1 69 ? -3.240 6.506 -20.750 1.00 75.06 69 TYR A O 1
ATOM 557 N N . VAL A 1 70 ? -2.606 4.340 -20.653 1.00 75.56 70 VAL A N 1
ATOM 558 C CA . VAL A 1 70 ? -1.220 4.525 -21.074 1.00 75.56 70 VAL A CA 1
ATOM 559 C C . VAL A 1 70 ? -0.983 3.615 -22.263 1.00 75.56 70 VAL A C 1
ATOM 561 O O . VAL A 1 70 ? -1.310 2.431 -22.223 1.00 75.56 70 VAL A O 1
ATOM 564 N N . THR A 1 71 ? -0.438 4.184 -23.326 1.00 79.19 71 THR A N 1
ATOM 565 C CA . THR A 1 71 ? -0.022 3.443 -24.511 1.00 79.19 71 THR A CA 1
ATOM 566 C C . THR A 1 71 ? 1.462 3.130 -24.410 1.00 79.19 71 THR A C 1
ATOM 568 O O . THR A 1 71 ? 2.256 3.975 -23.997 1.00 79.19 71 THR A O 1
ATOM 571 N N . PHE A 1 72 ? 1.834 1.916 -24.798 1.00 77.69 72 PHE A N 1
ATOM 572 C CA . PHE A 1 72 ? 3.226 1.516 -24.955 1.00 77.69 72 PHE A CA 1
ATOM 573 C C . PHE A 1 72 ? 3.519 1.421 -26.442 1.00 77.69 72 PHE A C 1
ATOM 575 O O . PHE A 1 72 ? 2.767 0.789 -27.184 1.00 77.69 72 PHE A O 1
ATOM 582 N N . PHE A 1 73 ? 4.597 2.060 -26.870 1.00 77.62 73 PHE A N 1
ATOM 583 C CA . PHE A 1 73 ? 5.098 1.949 -28.228 1.00 77.62 73 PHE A CA 1
ATOM 584 C C . PHE A 1 73 ? 6.555 1.521 -28.180 1.00 77.62 73 PHE A C 1
ATOM 586 O O . PHE A 1 73 ? 7.318 1.960 -27.319 1.00 77.62 73 PHE A O 1
ATOM 593 N N . THR A 1 74 ? 6.939 0.657 -29.107 1.00 73.25 74 THR A N 1
ATOM 594 C CA . THR A 1 74 ? 8.318 0.199 -29.212 1.00 73.25 74 THR A CA 1
ATOM 595 C C . THR A 1 74 ? 8.781 0.284 -30.634 1.00 73.25 74 THR A C 1
ATOM 597 O O . THR A 1 74 ? 8.110 -0.222 -31.533 1.00 73.25 74 THR A O 1
ATOM 600 N N . TYR A 1 75 ? 9.950 0.878 -30.814 1.00 68.50 75 TYR A N 1
ATOM 601 C CA . TYR A 1 75 ? 10.621 0.908 -32.096 1.00 68.50 75 TYR A CA 1
ATOM 602 C C . TYR A 1 75 ? 11.861 0.024 -31.998 1.00 68.50 75 TYR A C 1
ATOM 604 O O . TYR A 1 75 ? 12.853 0.409 -31.381 1.00 68.50 75 TYR A O 1
ATOM 612 N N . ALA A 1 76 ? 11.766 -1.180 -32.561 1.00 63.88 76 ALA A N 1
ATOM 613 C CA . ALA A 1 76 ? 12.880 -2.108 -32.695 1.00 63.88 76 ALA A CA 1
ATOM 614 C C . ALA A 1 76 ? 13.289 -2.169 -34.166 1.00 63.88 76 ALA A C 1
ATOM 616 O O . ALA A 1 76 ? 12.439 -2.244 -35.055 1.00 63.88 76 ALA A O 1
ATOM 617 N N . THR A 1 77 ? 14.592 -2.149 -34.428 1.00 61.16 77 THR A N 1
ATOM 618 C CA . THR A 1 77 ? 15.121 -2.254 -35.797 1.00 61.16 77 THR A CA 1
ATOM 619 C C . THR A 1 77 ? 15.027 -3.683 -36.350 1.00 61.16 77 THR A C 1
ATOM 621 O O . THR A 1 77 ? 15.100 -3.874 -37.565 1.00 61.16 77 THR A O 1
ATOM 624 N N . ARG A 1 78 ? 14.835 -4.693 -35.482 1.00 58.94 78 ARG A N 1
ATOM 625 C CA . ARG A 1 78 ? 14.664 -6.113 -35.836 1.00 58.94 78 ARG A CA 1
ATOM 626 C C . ARG A 1 78 ? 13.688 -6.826 -34.886 1.00 58.94 78 ARG A C 1
ATOM 628 O O . ARG A 1 78 ? 13.757 -6.644 -33.678 1.00 58.94 78 ARG A O 1
ATOM 635 N N . GLY A 1 79 ? 12.841 -7.705 -35.430 1.00 59.31 79 GLY A N 1
ATOM 636 C CA . GLY A 1 79 ? 12.044 -8.673 -34.657 1.00 59.31 79 GLY A CA 1
ATOM 637 C C . GLY A 1 79 ? 10.621 -8.239 -34.271 1.00 59.31 79 GLY A C 1
ATOM 638 O O . GLY A 1 79 ? 10.229 -7.082 -34.399 1.00 59.31 79 GLY A O 1
ATOM 639 N N . ARG A 1 80 ? 9.820 -9.214 -33.816 1.00 62.09 80 ARG A N 1
ATOM 640 C CA . ARG A 1 80 ? 8.450 -9.021 -33.312 1.00 62.09 80 ARG A CA 1
ATOM 641 C C . ARG A 1 80 ? 8.492 -8.914 -31.790 1.00 62.09 80 ARG A C 1
ATOM 643 O O . ARG A 1 80 ? 8.923 -9.855 -31.132 1.00 62.09 80 ARG A O 1
ATOM 650 N N . LEU A 1 81 ? 7.997 -7.811 -31.234 1.00 67.31 81 LEU A N 1
ATOM 651 C CA . LEU A 1 81 ? 7.866 -7.665 -29.786 1.00 67.31 81 LEU A CA 1
ATOM 652 C C . LEU A 1 81 ? 6.587 -8.347 -29.285 1.00 67.31 81 LEU A C 1
ATOM 654 O O . LEU A 1 81 ? 5.505 -8.155 -29.844 1.00 67.31 81 LEU A O 1
ATOM 658 N N . LEU A 1 82 ? 6.711 -9.126 -28.211 1.00 70.12 82 LEU A N 1
ATOM 659 C CA . LEU A 1 82 ? 5.592 -9.768 -27.528 1.00 70.12 82 LEU A CA 1
ATOM 660 C C . LEU A 1 82 ? 5.421 -9.160 -26.137 1.00 70.12 82 LEU A C 1
ATOM 662 O O . LEU A 1 82 ? 6.376 -9.056 -25.370 1.00 70.12 82 LEU A O 1
ATOM 666 N N . TRP A 1 83 ? 4.186 -8.787 -25.808 1.00 71.38 83 TRP A N 1
ATOM 667 C CA . TRP A 1 83 ? 3.830 -8.221 -24.511 1.00 71.38 83 TRP A CA 1
ATOM 668 C C . TRP A 1 83 ? 3.067 -9.233 -23.669 1.00 71.38 83 TRP A C 1
ATOM 670 O O . TRP A 1 83 ? 2.105 -9.844 -24.134 1.00 71.38 83 TRP A O 1
ATOM 680 N N . LYS A 1 84 ? 3.453 -9.346 -22.396 1.00 74.62 84 LYS A N 1
ATOM 681 C CA . LYS A 1 84 ? 2.669 -10.033 -21.370 1.00 74.62 84 LYS A CA 1
ATOM 682 C C . LYS A 1 84 ? 2.264 -9.019 -20.307 1.00 74.62 84 LYS A C 1
ATOM 684 O O . LYS A 1 84 ? 3.095 -8.580 -19.518 1.00 74.62 84 LYS A O 1
ATOM 689 N N . LEU A 1 85 ? 0.989 -8.639 -20.301 1.00 74.31 85 LEU A N 1
ATOM 690 C CA . LEU A 1 85 ? 0.432 -7.745 -19.290 1.00 74.31 85 LEU A CA 1
ATOM 691 C C . LEU A 1 85 ? -0.126 -8.574 -18.132 1.00 74.31 85 LEU A C 1
ATOM 693 O O . LEU A 1 85 ? -1.056 -9.359 -18.315 1.00 74.31 85 LEU A O 1
ATOM 697 N N . TYR A 1 86 ? 0.428 -8.385 -16.938 1.00 71.81 86 TYR A N 1
ATOM 698 C CA . TYR A 1 86 ? -0.145 -8.949 -15.722 1.00 71.81 86 TYR A CA 1
ATOM 699 C C . TYR A 1 86 ? -1.223 -8.000 -15.207 1.00 71.81 86 TYR A C 1
ATOM 701 O O . TYR A 1 86 ? -0.949 -6.841 -14.897 1.00 71.81 86 TYR A O 1
ATOM 709 N N . VAL A 1 87 ? -2.459 -8.488 -15.132 1.00 73.00 87 VAL A N 1
ATOM 710 C CA . VAL A 1 87 ? -3.526 -7.770 -14.429 1.00 73.00 87 VAL A CA 1
ATOM 711 C C . VAL A 1 87 ? -3.214 -7.735 -12.930 1.00 73.00 87 VAL A C 1
ATOM 713 O O . VAL A 1 87 ? -2.587 -8.676 -12.429 1.00 73.00 87 VAL A O 1
ATOM 716 N N . PRO A 1 88 ? -3.649 -6.689 -12.199 1.00 66.69 88 PRO A N 1
ATOM 717 C CA . PRO A 1 88 ? -3.555 -6.682 -10.747 1.00 66.69 88 PRO A CA 1
ATOM 718 C C . PRO A 1 88 ? -4.131 -7.986 -10.185 1.00 66.69 88 PRO A C 1
ATOM 720 O O . PRO A 1 88 ? -5.119 -8.494 -10.736 1.00 66.69 88 PRO A O 1
ATOM 723 N N . PRO A 1 89 ? -3.552 -8.542 -9.106 1.00 74.12 89 PRO A N 1
ATOM 724 C CA . PRO A 1 89 ? -4.148 -9.698 -8.463 1.00 74.12 89 PRO A CA 1
ATOM 725 C C . PRO A 1 89 ? -5.595 -9.356 -8.113 1.00 74.12 89 PRO A C 1
ATOM 727 O O . PRO A 1 89 ? -5.886 -8.262 -7.621 1.00 74.12 89 PRO A O 1
ATOM 730 N N . LYS A 1 90 ? -6.518 -10.281 -8.393 1.00 75.06 90 LYS A N 1
ATOM 731 C CA . LYS A 1 90 ? -7.901 -10.134 -7.941 1.00 75.06 90 LYS A CA 1
ATOM 732 C C . LYS A 1 90 ? -7.863 -10.109 -6.420 1.00 75.06 90 LYS A C 1
ATOM 734 O O . LYS A 1 90 ? -7.664 -11.149 -5.796 1.00 75.06 90 LYS A O 1
ATOM 739 N N . LEU A 1 91 ? -8.010 -8.923 -5.840 1.00 70.44 91 LEU A N 1
ATOM 740 C CA . LEU A 1 91 ? -8.136 -8.797 -4.400 1.00 70.44 91 LEU A CA 1
ATOM 741 C C . LEU A 1 91 ? -9.387 -9.585 -3.991 1.00 70.44 91 LEU A C 1
ATOM 743 O O . LEU A 1 91 ? -10.444 -9.392 -4.609 1.00 70.44 91 LEU A O 1
ATOM 747 N N . PRO A 1 92 ? -9.291 -10.502 -3.013 1.00 76.19 92 PRO A N 1
ATOM 748 C CA . PRO A 1 92 ? -10.473 -11.170 -2.504 1.00 76.19 92 PRO A CA 1
ATOM 749 C C . PRO A 1 92 ? -11.452 -10.095 -2.036 1.00 76.19 92 PRO A C 1
ATOM 751 O O . PRO A 1 92 ? -11.063 -9.144 -1.354 1.00 76.19 92 PRO A O 1
ATOM 754 N N . LYS A 1 93 ? -12.723 -10.217 -2.435 1.00 70.44 93 LYS A N 1
ATOM 755 C CA . LYS A 1 93 ? -13.764 -9.344 -1.893 1.00 70.44 93 LYS A CA 1
ATOM 756 C C . LYS A 1 93 ? -13.770 -9.559 -0.387 1.00 70.44 93 LYS A C 1
ATOM 758 O O . LYS A 1 93 ? -14.021 -10.674 0.067 1.00 70.44 93 LYS A O 1
ATOM 763 N N . LEU A 1 94 ? -13.446 -8.511 0.364 1.00 65.00 94 LEU A N 1
ATOM 764 C CA . LEU A 1 94 ? -13.505 -8.562 1.815 1.00 65.00 94 LEU A CA 1
ATOM 765 C C . LEU A 1 94 ? -14.947 -8.891 2.200 1.00 65.00 94 LEU A C 1
ATOM 767 O O . LEU A 1 94 ? -15.877 -8.179 1.817 1.00 65.00 94 LEU A O 1
ATOM 771 N N . VAL A 1 95 ? -15.135 -10.003 2.908 1.00 71.12 95 VAL A N 1
ATOM 772 C CA . VAL A 1 95 ? -16.434 -10.340 3.484 1.00 71.12 95 VAL A CA 1
ATOM 773 C C . VAL A 1 95 ? -16.649 -9.365 4.629 1.00 71.12 95 VAL A C 1
ATOM 775 O O . VAL A 1 95 ? -15.992 -9.461 5.665 1.00 71.12 95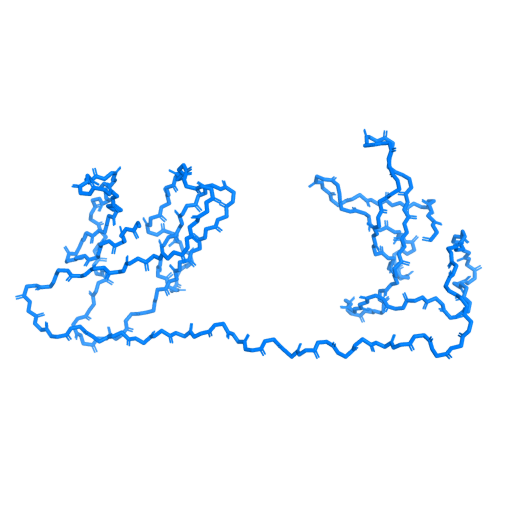 VAL A O 1
ATOM 778 N N . LEU A 1 96 ? -17.532 -8.390 4.420 1.00 65.88 96 LEU A N 1
ATOM 779 C CA . LEU A 1 96 ? -17.936 -7.476 5.477 1.00 65.88 96 LEU A CA 1
ATOM 780 C C . LEU A 1 96 ? -18.618 -8.300 6.567 1.00 65.88 96 LEU A C 1
ATOM 782 O O . LEU A 1 96 ? -19.627 -8.964 6.327 1.00 65.88 96 LEU A O 1
ATOM 786 N N . LYS A 1 97 ? -18.046 -8.287 7.769 1.00 69.81 97 LYS A N 1
ATOM 787 C CA . LYS A 1 97 ? -18.685 -8.903 8.925 1.00 69.81 97 LYS A CA 1
ATOM 788 C C . LYS A 1 97 ? -19.841 -8.003 9.346 1.00 69.81 97 LYS A C 1
ATOM 790 O O . LYS A 1 97 ? -19.623 -6.960 9.953 1.00 69.81 97 LYS A O 1
ATOM 795 N N . GLU A 1 98 ? -21.060 -8.401 9.001 1.00 71.44 98 GLU A N 1
ATOM 796 C CA . GLU A 1 98 ? -22.256 -7.681 9.432 1.00 71.44 98 GLU A CA 1
ATOM 797 C C . GLU A 1 98 ? -22.401 -7.724 10.958 1.00 71.44 98 GLU A C 1
ATOM 799 O O . GLU A 1 98 ? -22.266 -8.778 11.594 1.00 71.44 98 GLU A O 1
ATOM 804 N N . VAL A 1 99 ? -22.717 -6.569 11.543 1.00 75.38 99 VAL A N 1
ATOM 805 C CA . VAL A 1 99 ? -23.117 -6.457 12.947 1.00 75.38 99 VAL A CA 1
ATOM 806 C C . VAL A 1 99 ? -24.562 -6.944 13.045 1.00 75.38 99 VAL A C 1
ATOM 808 O O . VAL A 1 99 ? -25.504 -6.220 12.746 1.00 75.38 99 VAL A O 1
ATOM 811 N N . LYS A 1 100 ? -24.734 -8.224 13.398 1.00 72.81 100 LYS A N 1
ATOM 812 C CA . LYS A 1 100 ? -26.037 -8.915 13.349 1.00 72.81 100 LYS A CA 1
ATOM 813 C C . LYS A 1 100 ? -27.033 -8.468 14.427 1.00 72.81 100 LYS A C 1
ATOM 815 O O . LYS A 1 100 ? -28.223 -8.733 14.281 1.00 72.81 100 LYS A O 1
ATOM 820 N N . LYS A 1 101 ? -26.563 -7.878 15.533 1.00 72.94 101 LYS A N 1
ATOM 821 C CA . LYS A 1 101 ? -27.378 -7.440 16.680 1.00 72.94 101 LYS A CA 1
ATOM 822 C C . LYS A 1 101 ? -26.711 -6.259 17.389 1.00 72.94 101 LYS A C 1
ATOM 824 O O . LYS A 1 101 ? -25.497 -6.284 17.566 1.00 72.94 101 LYS A O 1
ATOM 829 N N . GLY A 1 102 ? -27.519 -5.303 17.851 1.00 72.88 102 GLY A N 1
ATOM 830 C CA . GLY A 1 102 ? -27.054 -4.092 18.538 1.00 72.88 102 GLY A CA 1
ATOM 831 C C . GLY A 1 102 ? -26.611 -2.980 17.580 1.00 72.88 102 GLY A C 1
ATOM 832 O O . GLY A 1 102 ? -26.383 -3.220 16.396 1.00 72.88 102 GLY A O 1
ATOM 833 N N . GLY A 1 103 ? -26.541 -1.751 18.094 1.00 80.00 103 GLY A N 1
ATOM 834 C CA . GLY A 1 103 ? -25.919 -0.621 17.403 1.00 80.00 103 GLY A CA 1
ATOM 835 C C . GLY A 1 103 ? -24.420 -0.567 17.694 1.00 80.00 103 GLY A C 1
ATOM 836 O O . GLY A 1 103 ? -23.975 -1.060 18.726 1.00 80.00 103 GLY A O 1
ATOM 837 N N . MET A 1 104 ? -23.643 0.024 16.787 1.00 86.44 104 MET A N 1
ATOM 838 C CA . MET A 1 104 ? -22.255 0.383 17.083 1.00 86.44 104 MET A CA 1
ATOM 839 C C . MET A 1 104 ? -22.231 1.725 17.809 1.00 86.44 104 MET A C 1
ATOM 841 O O . MET A 1 104 ? -22.884 2.674 17.374 1.00 86.44 104 MET A O 1
ATOM 845 N N . GLU A 1 105 ? -21.444 1.805 18.874 1.00 91.31 105 GLU A N 1
ATOM 846 C CA . GLU A 1 105 ? -21.200 3.035 19.617 1.00 91.31 105 GLU A CA 1
ATOM 847 C C . GLU A 1 105 ? -19.701 3.276 19.786 1.00 91.31 105 GLU A C 1
ATOM 849 O O . GLU A 1 105 ? -18.896 2.344 19.790 1.00 91.31 105 GLU A O 1
ATOM 854 N N . TRP A 1 106 ? -19.334 4.550 19.889 1.00 93.75 106 TRP A N 1
ATOM 855 C CA . TRP A 1 106 ? -17.983 4.968 20.237 1.00 93.75 106 TRP A CA 1
ATOM 856 C C . TRP A 1 106 ? -17.907 5.080 21.754 1.00 93.75 106 TRP A C 1
ATOM 858 O O . TRP A 1 106 ? -18.699 5.806 22.355 1.00 93.75 106 TRP A O 1
ATOM 868 N N . ILE A 1 107 ? -16.982 4.347 22.364 1.00 93.94 107 ILE A N 1
ATOM 869 C CA . ILE A 1 107 ? -16.827 4.287 23.816 1.00 93.94 107 ILE A CA 1
ATOM 870 C C . ILE A 1 107 ? -15.457 4.848 24.140 1.00 93.94 107 ILE A C 1
ATOM 872 O O . ILE A 1 107 ? -14.458 4.342 23.641 1.00 93.94 107 ILE A O 1
ATOM 876 N N . LYS A 1 108 ? -15.397 5.866 25.004 1.00 93.62 108 LYS A N 1
ATOM 877 C CA . LYS A 1 108 ? -14.114 6.403 25.462 1.00 93.62 108 LYS A CA 1
ATOM 878 C C . LYS A 1 108 ? -13.241 5.266 25.988 1.00 93.62 108 LYS A C 1
ATOM 880 O O . LYS A 1 108 ? -13.691 4.461 26.804 1.00 93.62 108 LYS A O 1
ATOM 885 N N . ARG A 1 109 ? -11.992 5.219 25.530 1.00 87.94 109 ARG A N 1
ATOM 886 C CA . ARG A 1 109 ? -11.072 4.126 25.830 1.00 87.94 109 ARG A CA 1
ATOM 887 C C . ARG A 1 109 ? -10.982 3.840 27.335 1.00 87.94 109 ARG A C 1
ATOM 889 O O . ARG A 1 109 ? -10.631 4.714 28.127 1.00 87.94 109 ARG A O 1
ATOM 896 N N . SER A 1 110 ? -11.191 2.575 27.694 1.00 85.75 110 SER A N 1
ATOM 897 C CA . SER A 1 110 ? -10.962 2.007 29.025 1.00 85.75 110 SER A CA 1
ATOM 898 C C . SER A 1 110 ? -9.840 0.958 29.009 1.00 85.75 110 SER A C 1
ATOM 900 O O . SER A 1 110 ? -9.400 0.505 27.950 1.00 85.75 110 SER A O 1
ATOM 902 N N . ASN A 1 111 ? -9.354 0.576 30.193 1.00 83.00 111 ASN A N 1
ATOM 903 C CA . ASN A 1 111 ? -8.533 -0.620 30.378 1.00 83.00 111 ASN A CA 1
ATOM 904 C C . ASN A 1 111 ? -9.177 -1.484 31.482 1.00 83.00 111 ASN A C 1
ATOM 906 O O . ASN A 1 111 ? -9.212 -1.021 32.624 1.00 83.00 111 ASN A O 1
ATOM 910 N N . PRO A 1 112 ? -9.707 -2.686 31.180 1.00 85.19 112 PRO A N 1
ATOM 911 C CA . PRO A 1 112 ? -9.651 -3.394 29.893 1.00 85.19 112 PRO A CA 1
ATOM 912 C C . PRO A 1 112 ? -10.463 -2.718 28.773 1.00 85.19 112 PRO A C 1
ATOM 914 O O . PRO A 1 112 ? -11.275 -1.826 29.031 1.00 85.19 112 PRO A O 1
ATOM 917 N N . LEU A 1 113 ? -10.206 -3.131 27.524 1.00 89.25 113 LEU A N 1
ATOM 918 C CA . LEU A 1 113 ? -10.989 -2.717 26.353 1.00 89.25 113 LEU A CA 1
ATOM 919 C C . LEU A 1 113 ? -12.479 -3.063 26.546 1.00 89.25 113 LEU A C 1
ATOM 921 O O . LEU A 1 113 ? -12.764 -4.111 27.127 1.00 89.25 113 LEU A O 1
ATOM 925 N N . PRO A 1 114 ? -13.413 -2.244 26.028 1.00 89.56 114 PRO A N 1
ATOM 926 C CA . PRO A 1 114 ? -14.834 -2.566 26.062 1.00 89.56 114 PRO A CA 1
ATOM 927 C C . PRO A 1 114 ? -15.152 -3.886 25.354 1.00 89.56 114 PRO A C 1
ATOM 929 O O . PRO A 1 114 ? -14.589 -4.200 24.297 1.00 89.56 114 PRO A O 1
ATOM 932 N N . ASP A 1 115 ? -16.100 -4.636 25.911 1.00 87.50 115 ASP A N 1
ATOM 933 C CA . ASP A 1 115 ? -16.580 -5.872 25.303 1.00 87.50 115 ASP A CA 1
ATOM 934 C C . ASP A 1 115 ? -17.173 -5.600 23.918 1.00 87.50 115 ASP A C 1
ATOM 936 O O . ASP A 1 115 ? -17.967 -4.684 23.714 1.00 87.50 115 ASP A O 1
ATOM 940 N N . GLY A 1 116 ? -16.782 -6.418 22.940 1.00 87.06 116 GLY A N 1
ATOM 941 C CA . GLY A 1 116 ? -17.247 -6.261 21.563 1.00 87.06 116 GLY A CA 1
ATOM 942 C C . GLY A 1 116 ? -16.567 -5.133 20.779 1.00 87.06 116 GLY A C 1
ATOM 943 O O . GLY A 1 116 ? -17.049 -4.808 19.693 1.00 87.06 116 GLY A O 1
ATOM 944 N N . ALA A 1 117 ? -15.448 -4.580 21.272 1.00 90.19 117 ALA A N 1
ATOM 945 C CA . ALA A 1 117 ? -14.630 -3.627 20.522 1.00 90.19 117 ALA A CA 1
ATOM 946 C C . ALA A 1 117 ? -14.358 -4.118 19.087 1.00 90.19 117 ALA A C 1
ATOM 948 O O . ALA A 1 117 ? -13.983 -5.272 18.846 1.00 90.19 117 ALA A O 1
ATOM 949 N N . PHE A 1 118 ? -14.568 -3.231 18.113 1.00 90.00 118 PHE A N 1
ATOM 950 C CA . PHE A 1 118 ? -14.595 -3.621 16.709 1.00 90.00 118 PHE A CA 1
ATOM 951 C C . PHE A 1 118 ? -13.181 -3.831 16.154 1.00 90.00 118 PHE A C 1
ATOM 953 O O . PHE A 1 118 ? -12.371 -2.903 16.101 1.00 90.00 118 PHE A O 1
ATOM 960 N N . ILE A 1 119 ? -12.901 -5.050 15.688 1.00 90.69 119 ILE A N 1
ATOM 961 C CA . ILE A 1 119 ? -11.627 -5.407 15.055 1.00 90.69 119 ILE A CA 1
ATOM 962 C C . ILE A 1 119 ? -11.602 -4.836 13.633 1.00 90.69 119 ILE A C 1
ATOM 964 O O . ILE A 1 119 ? -12.359 -5.270 12.764 1.00 90.69 119 ILE A O 1
ATOM 968 N N . GLY A 1 120 ? -10.715 -3.872 13.400 1.00 89.69 120 GLY A N 1
ATOM 969 C CA . GLY A 1 120 ? -10.514 -3.207 12.111 1.00 89.69 120 GLY A CA 1
ATOM 970 C C . GLY A 1 120 ? -9.393 -3.806 11.261 1.00 89.69 120 GLY A C 1
ATOM 971 O O . GLY A 1 120 ? -9.287 -3.486 10.079 1.00 89.69 120 GLY A O 1
ATOM 972 N N . GLY A 1 121 ? -8.550 -4.668 11.833 1.00 89.81 121 GLY A N 1
ATOM 973 C CA . GLY A 1 121 ? -7.441 -5.269 11.102 1.00 89.81 121 GLY A CA 1
ATOM 974 C C . GLY A 1 121 ? -6.549 -6.161 11.954 1.00 89.81 121 GLY A C 1
ATOM 975 O O . GLY A 1 121 ? -6.897 -6.546 13.070 1.00 89.81 121 GLY A O 1
ATOM 976 N N . TYR A 1 122 ? -5.383 -6.488 11.402 1.00 88.44 122 TYR A N 1
ATOM 977 C CA . TYR A 1 122 ? -4.379 -7.318 12.053 1.00 88.44 122 TYR A CA 1
ATOM 978 C C . TYR A 1 122 ? -2.974 -6.868 11.645 1.00 88.44 122 TYR A C 1
ATOM 980 O O . TYR A 1 122 ? -2.674 -6.759 10.456 1.00 88.44 122 TYR A O 1
ATOM 988 N N . GLU A 1 123 ? -2.115 -6.632 12.631 1.00 86.19 123 GLU A N 1
ATOM 989 C CA . GLU A 1 123 ? -0.693 -6.337 12.457 1.00 86.19 123 GLU A CA 1
ATOM 990 C C . GLU A 1 123 ? 0.075 -7.006 13.599 1.00 86.19 123 GLU A C 1
ATOM 992 O O . GLU A 1 123 ? 0.332 -6.389 14.625 1.00 86.19 123 GLU A O 1
ATOM 997 N N . ARG A 1 124 ? 0.391 -8.303 13.451 1.00 89.81 124 ARG A N 1
ATOM 998 C CA . ARG A 1 124 ? 0.947 -9.192 14.504 1.00 89.81 124 ARG A CA 1
ATOM 999 C C . ARG A 1 124 ? -0.001 -9.438 15.692 1.00 89.81 124 ARG A C 1
ATOM 1001 O O . ARG A 1 124 ? -0.004 -10.534 16.244 1.00 89.81 124 ARG A O 1
ATOM 1008 N N . GLU A 1 125 ? -0.859 -8.479 16.012 1.00 92.19 125 GLU A N 1
ATOM 1009 C CA . GLU A 1 125 ? -1.988 -8.564 16.936 1.00 92.19 125 GLU A CA 1
ATOM 1010 C C . GLU A 1 125 ? -3.254 -7.938 16.320 1.00 92.19 125 GLU A C 1
ATOM 1012 O O . GLU A 1 125 ? -3.221 -7.367 15.225 1.00 92.19 125 GLU A O 1
ATOM 1017 N N . LEU A 1 126 ? -4.392 -8.076 17.006 1.00 91.56 126 LEU A N 1
ATOM 1018 C CA . LEU A 1 126 ? -5.658 -7.484 16.571 1.00 91.56 126 LEU A CA 1
ATOM 1019 C C . LEU A 1 126 ? -5.609 -5.957 16.676 1.00 91.56 126 LEU A C 1
ATOM 1021 O O . LEU A 1 126 ? -5.282 -5.409 17.727 1.00 91.56 126 LEU A O 1
ATOM 1025 N N . LEU A 1 127 ? -5.994 -5.286 15.591 1.00 93.69 127 LEU A N 1
ATOM 1026 C CA . LEU A 1 127 ? -6.162 -3.839 15.552 1.00 93.69 127 LEU A CA 1
ATOM 1027 C C . LEU A 1 127 ? -7.629 -3.489 15.739 1.00 93.69 127 LEU A C 1
ATOM 1029 O O . LEU A 1 127 ? -8.494 -4.069 15.077 1.00 93.69 127 LEU A O 1
ATOM 1033 N N . TYR A 1 128 ? -7.896 -2.489 16.567 1.00 93.88 128 TYR A N 1
ATOM 1034 C CA . TYR A 1 128 ? -9.247 -1.987 16.796 1.00 93.88 128 TYR A CA 1
ATOM 1035 C C . TYR A 1 128 ? -9.444 -0.649 16.095 1.00 93.88 128 TYR A C 1
ATOM 1037 O O . TYR A 1 128 ? -8.498 0.130 15.948 1.00 93.88 128 TYR A O 1
ATOM 1045 N N . ILE A 1 129 ? -10.666 -0.397 15.634 1.00 94.50 129 ILE A N 1
ATOM 1046 C CA . ILE A 1 129 ? -11.025 0.911 15.085 1.00 94.50 129 ILE A CA 1
ATOM 1047 C C . ILE A 1 129 ? -11.151 1.883 16.254 1.00 94.50 129 ILE A C 1
ATOM 1049 O O . ILE A 1 129 ? -11.866 1.595 17.207 1.00 94.50 129 ILE A O 1
ATOM 1053 N N . MET A 1 130 ? -10.473 3.022 16.158 1.00 94.62 130 MET A N 1
ATOM 1054 C CA . MET A 1 130 ? -10.619 4.122 17.108 1.00 94.62 130 MET A CA 1
ATOM 1055 C C . MET A 1 130 ? -10.846 5.441 16.368 1.00 94.62 130 MET A C 1
ATOM 1057 O O . MET A 1 130 ? -10.640 5.526 15.151 1.00 94.62 130 MET A O 1
ATOM 1061 N N . ARG A 1 131 ? -11.224 6.490 17.092 1.00 95.25 131 ARG A N 1
ATOM 1062 C CA . ARG A 1 131 ? -11.139 7.875 16.622 1.00 95.25 131 ARG A CA 1
ATOM 1063 C C . ARG A 1 131 ? -10.617 8.785 17.725 1.00 95.25 131 ARG A C 1
ATOM 1065 O O . ARG A 1 131 ? -10.924 8.609 18.898 1.00 95.25 131 ARG A O 1
ATOM 1072 N N . ALA A 1 132 ? -9.868 9.805 17.337 1.00 94.69 132 ALA A N 1
ATOM 1073 C CA . ALA A 1 132 ? -9.376 10.820 18.260 1.00 94.69 132 ALA A CA 1
ATOM 1074 C C . ALA A 1 132 ? -9.616 12.214 17.688 1.00 94.69 132 ALA A C 1
ATOM 1076 O O . ALA A 1 132 ? -9.574 12.414 16.470 1.00 94.69 132 ALA A O 1
ATOM 1077 N N . PHE A 1 133 ? -9.844 13.194 18.562 1.00 91.69 133 PHE A N 1
ATOM 1078 C CA . PHE A 1 133 ? -9.880 14.585 18.129 1.00 91.69 133 PHE A CA 1
ATOM 1079 C C . PHE A 1 133 ? -8.464 15.027 17.749 1.00 91.69 133 PHE A C 1
ATOM 1081 O O . PHE A 1 133 ? -7.519 14.885 18.528 1.00 91.69 133 PHE A O 1
ATOM 1088 N N . ASN A 1 134 ? -8.301 15.539 16.533 1.00 87.94 134 ASN A N 1
ATOM 1089 C CA . ASN A 1 134 ? -7.055 16.136 16.085 1.00 87.94 134 ASN A CA 1
ATOM 1090 C C . ASN A 1 134 ? -7.179 17.666 16.165 1.00 87.94 134 ASN A C 1
ATOM 1092 O O . ASN A 1 134 ? -8.041 18.280 15.538 1.00 87.94 134 ASN A O 1
ATOM 1096 N N . HIS A 1 135 ? -6.317 18.283 16.975 1.00 83.69 135 HIS A N 1
ATOM 1097 C CA . HIS A 1 135 ? -6.332 19.724 17.217 1.00 83.69 135 HIS A CA 1
ATOM 1098 C C . HIS A 1 135 ? -5.847 20.548 16.017 1.00 83.69 135 HIS A C 1
ATOM 1100 O O . HIS A 1 135 ? -6.276 21.693 15.872 1.00 83.69 135 HIS A O 1
ATOM 1106 N N . GLU A 1 136 ? -5.003 19.984 15.149 1.00 85.50 136 GLU A N 1
ATOM 1107 C CA . GLU A 1 136 ? -4.459 20.678 13.979 1.00 85.50 136 GLU A CA 1
ATOM 1108 C C . GLU A 1 136 ? -5.522 20.874 12.899 1.00 85.50 136 GLU A C 1
ATOM 1110 O O . GLU A 1 136 ? -5.705 21.978 12.388 1.00 85.50 136 GLU A O 1
ATOM 1115 N N . ASN A 1 137 ? -6.267 19.811 12.583 1.00 84.94 137 ASN A N 1
ATOM 1116 C CA . ASN A 1 137 ? -7.339 19.853 11.585 1.00 84.94 137 ASN A CA 1
ATOM 1117 C C . ASN A 1 137 ? -8.728 20.139 12.185 1.00 84.94 137 ASN A C 1
ATOM 1119 O O . ASN A 1 137 ? -9.702 20.251 11.443 1.00 84.94 137 ASN A O 1
ATOM 1123 N N . ARG A 1 138 ? -8.813 20.266 13.519 1.00 88.12 138 ARG A N 1
ATOM 1124 C CA . ARG A 1 138 ? -10.043 20.466 14.302 1.00 88.12 138 ARG A CA 1
ATOM 1125 C C . ARG A 1 138 ? -11.144 19.445 13.984 1.00 88.12 138 ARG A C 1
ATOM 1127 O O . ARG A 1 138 ? -12.323 19.799 13.958 1.00 88.12 138 ARG A O 1
ATOM 1134 N N . ALA A 1 139 ? -10.770 18.187 13.755 1.00 90.12 139 ALA A N 1
ATOM 1135 C CA . ALA A 1 139 ? -11.693 17.126 13.368 1.00 90.12 139 ALA A CA 1
ATOM 1136 C C . ALA A 1 139 ? -11.456 15.817 14.134 1.00 90.12 139 ALA A C 1
ATOM 1138 O O . ALA A 1 139 ? -10.334 15.462 14.501 1.00 90.12 139 ALA A O 1
ATOM 1139 N N . LEU A 1 140 ? -12.534 15.050 14.326 1.00 92.75 140 LEU A N 1
ATOM 1140 C CA . LEU A 1 140 ? -12.446 13.653 14.751 1.00 92.75 140 LEU A CA 1
ATOM 1141 C C . LEU A 1 140 ? -11.876 12.822 13.603 1.00 92.75 140 LEU A C 1
ATOM 1143 O O . LEU A 1 140 ? -12.488 12.707 12.542 1.00 92.75 140 LEU A O 1
ATOM 1147 N N . THR A 1 141 ? -10.697 12.254 13.825 1.00 93.81 141 THR A N 1
ATOM 1148 C CA . THR A 1 141 ? -9.960 11.496 12.816 1.00 93.81 141 THR A CA 1
ATOM 1149 C C . THR A 1 141 ? -9.963 10.018 13.203 1.00 93.81 141 THR A C 1
ATOM 1151 O O . THR A 1 141 ? -9.564 9.698 14.327 1.00 93.81 141 THR A O 1
ATOM 1154 N N . PRO A 1 142 ? -10.414 9.109 12.319 1.00 94.81 142 PRO A N 1
ATOM 1155 C CA . PRO A 1 142 ? -10.342 7.680 12.580 1.00 94.81 142 PRO A CA 1
ATOM 1156 C C . PRO A 1 142 ? -8.891 7.191 12.551 1.00 94.81 142 PRO A C 1
ATOM 1158 O O . PRO A 1 142 ? -8.029 7.751 11.869 1.00 94.81 142 PRO A O 1
ATOM 1161 N N . GLY A 1 143 ? -8.635 6.113 13.274 1.00 94.62 143 GLY A N 1
ATOM 1162 C CA . GLY A 1 143 ? -7.317 5.528 13.417 1.00 94.62 143 GLY A CA 1
ATOM 1163 C C . GLY A 1 143 ? -7.366 4.060 13.818 1.00 94.62 143 GLY A C 1
ATOM 1164 O O . GLY A 1 143 ? -8.421 3.422 13.819 1.00 94.62 143 GLY A O 1
ATOM 1165 N N . LYS A 1 144 ? -6.194 3.527 14.160 1.00 94.38 144 LYS A N 1
ATOM 1166 C CA . LYS A 1 144 ? -6.031 2.167 14.681 1.00 94.38 144 LYS A CA 1
ATOM 1167 C C . LYS A 1 144 ? -5.590 2.208 16.136 1.00 94.38 144 LYS A C 1
ATOM 1169 O O . LYS A 1 144 ? -4.718 2.995 16.493 1.00 94.38 144 LYS A O 1
ATOM 1174 N N . PHE A 1 145 ? -6.149 1.342 16.964 1.00 94.19 145 PHE A N 1
ATOM 1175 C CA . PHE A 1 145 ? -5.661 1.093 18.313 1.00 94.19 145 PHE A CA 1
ATOM 1176 C C . PHE A 1 145 ? -4.881 -0.221 18.357 1.00 94.19 145 PHE A C 1
ATOM 1178 O O . PHE A 1 145 ? -5.363 -1.244 17.862 1.00 94.19 145 PHE A O 1
ATOM 1185 N N . LEU A 1 146 ? -3.684 -0.167 18.950 1.00 92.06 146 LEU A N 1
ATOM 1186 C CA . LEU A 1 146 ? -2.808 -1.312 19.173 1.00 92.06 146 LEU A CA 1
ATOM 1187 C C . LEU A 1 146 ? -2.741 -1.610 20.686 1.00 92.06 146 LEU A C 1
ATOM 1189 O O . LEU A 1 146 ? -2.195 -0.787 21.430 1.00 92.06 146 LEU A O 1
ATOM 1193 N N . PRO A 1 147 ? -3.306 -2.738 21.160 1.00 90.69 147 PRO A N 1
ATOM 1194 C CA . PRO A 1 147 ? -3.338 -3.073 22.583 1.00 90.69 147 PRO A CA 1
ATOM 1195 C C . PRO A 1 147 ? -1.965 -3.128 23.258 1.00 90.69 147 PRO A C 1
ATOM 1197 O O . PRO A 1 147 ? -1.817 -2.560 24.343 1.00 90.69 147 PRO A O 1
ATOM 1200 N N . SER A 1 148 ? -0.970 -3.760 22.627 1.00 90.94 148 SER A N 1
ATOM 1201 C CA . SER A 1 148 ? 0.380 -3.909 23.193 1.00 90.94 148 SER A CA 1
ATOM 1202 C C . SER A 1 148 ? 1.051 -2.572 23.518 1.00 90.94 148 SER A C 1
ATOM 1204 O O . SER A 1 148 ? 1.613 -2.409 24.599 1.00 90.94 148 SER A O 1
ATOM 1206 N N . ASP A 1 149 ? 0.919 -1.590 22.625 1.00 89.38 149 ASP A N 1
ATOM 1207 C CA . ASP A 1 149 ? 1.460 -0.241 22.807 1.00 89.38 149 ASP A CA 1
ATOM 1208 C C . ASP A 1 149 ? 0.596 0.623 23.722 1.00 89.38 149 ASP A C 1
ATOM 1210 O O . ASP A 1 149 ? 1.013 1.706 24.137 1.00 89.38 149 ASP A O 1
ATOM 1214 N N . SER A 1 150 ? -0.638 0.194 24.002 1.00 88.75 150 SER A N 1
ATOM 1215 C CA . SER A 1 150 ? -1.609 0.987 24.743 1.00 88.75 150 SER A CA 1
ATOM 1216 C C . SER A 1 150 ? -1.791 2.395 24.163 1.00 88.75 150 SER A C 1
ATOM 1218 O O . SER A 1 150 ? -2.115 3.324 24.902 1.00 88.75 150 SER A O 1
ATOM 1220 N N . LEU A 1 151 ? -1.663 2.563 22.845 1.00 89.06 151 LEU A N 1
ATOM 1221 C CA . LEU A 1 151 ? -1.806 3.843 22.152 1.00 89.06 151 LEU A CA 1
ATOM 1222 C C . LEU A 1 151 ? -2.647 3.705 20.886 1.00 89.06 151 LEU A C 1
ATOM 1224 O O . LEU A 1 151 ? -2.595 2.704 20.170 1.00 89.06 151 LEU A O 1
ATOM 1228 N N . GLY A 1 152 ? -3.424 4.749 20.617 1.00 91.62 152 GLY A N 1
ATOM 1229 C CA . GLY A 1 152 ? -4.106 4.935 19.352 1.00 91.62 152 GLY A CA 1
ATOM 1230 C C . GLY A 1 152 ? -3.206 5.659 18.348 1.00 91.62 152 GLY A C 1
ATOM 1231 O O . GLY A 1 152 ? -2.433 6.539 18.715 1.00 91.62 152 GLY A O 1
ATOM 1232 N N . TYR A 1 153 ? -3.328 5.312 17.075 1.00 92.94 153 TYR A N 1
ATOM 1233 C CA . TYR A 1 153 ? -2.639 5.926 15.953 1.00 92.94 153 TYR A CA 1
ATOM 1234 C C . TYR A 1 153 ? -3.632 6.526 14.964 1.00 92.94 153 TYR A C 1
ATOM 1236 O O . TYR A 1 153 ? -4.417 5.790 14.366 1.00 92.94 153 TYR A O 1
ATOM 1244 N N . ILE A 1 154 ? -3.572 7.841 14.761 1.00 92.88 154 ILE A N 1
ATOM 1245 C CA . ILE A 1 154 ? -4.260 8.513 13.651 1.00 92.88 154 ILE A CA 1
ATOM 1246 C C . ILE A 1 154 ? -3.238 8.882 12.576 1.00 92.88 154 ILE A C 1
ATOM 1248 O O . ILE A 1 154 ? -2.067 9.121 12.877 1.00 92.88 154 ILE A O 1
ATOM 1252 N N . GLN A 1 155 ? -3.670 8.919 11.318 1.00 84.69 155 GLN A N 1
ATOM 1253 C CA . GLN A 1 155 ? -2.795 9.279 10.207 1.00 84.69 155 GLN A CA 1
ATOM 1254 C C . GLN A 1 155 ? -3.140 10.688 9.725 1.00 84.69 155 GLN A C 1
ATOM 1256 O O . GLN A 1 155 ? -4.152 10.891 9.055 1.00 84.69 155 GLN A O 1
ATOM 1261 N N . TRP A 1 156 ? -2.306 11.662 10.092 1.00 76.06 156 TRP A N 1
ATOM 1262 C CA . TRP A 1 156 ? -2.436 13.054 9.672 1.00 76.06 156 TRP A CA 1
ATOM 1263 C C . TRP A 1 156 ? -1.047 13.647 9.426 1.00 76.06 156 TRP A C 1
ATOM 1265 O O . TRP A 1 156 ? -0.310 13.905 10.367 1.00 76.06 156 TRP A O 1
ATOM 1275 N N . LEU A 1 157 ? -0.694 13.830 8.146 1.00 70.56 157 LEU A N 1
ATOM 1276 C CA . LEU A 1 157 ? 0.665 14.115 7.646 1.00 70.56 157 LEU A CA 1
ATOM 1277 C C . LEU A 1 157 ? 1.674 13.007 7.994 1.00 70.56 157 LEU A C 1
ATOM 1279 O O . LEU A 1 157 ? 2.117 12.281 7.104 1.00 70.56 157 LEU A O 1
ATOM 1283 N N . GLU A 1 158 ? 1.961 12.841 9.280 1.00 72.81 158 GLU A N 1
ATOM 1284 C CA . GLU A 1 158 ? 2.739 11.758 9.869 1.00 72.81 158 GLU A CA 1
ATOM 1285 C C . GLU A 1 158 ? 1.844 10.868 10.756 1.00 72.81 158 GLU A C 1
ATOM 1287 O O . GLU A 1 158 ? 0.637 11.084 10.902 1.00 72.81 158 GLU A O 1
ATOM 1292 N N . GLN A 1 159 ? 2.406 9.785 11.292 1.00 75.94 159 GLN A N 1
ATOM 1293 C CA . GLN A 1 159 ? 1.677 8.913 12.209 1.00 75.94 159 GLN A CA 1
ATOM 1294 C C . GLN A 1 159 ? 1.700 9.525 13.609 1.00 75.94 159 GLN A C 1
ATOM 1296 O O . GLN A 1 159 ? 2.740 9.562 14.265 1.00 75.94 159 GLN A O 1
ATOM 1301 N N . GLU A 1 160 ? 0.539 9.956 14.092 1.00 84.12 160 GLU A N 1
ATOM 1302 C CA . GLU A 1 160 ? 0.421 10.584 15.401 1.00 84.12 160 GLU A CA 1
ATOM 1303 C C . GLU A 1 160 ? -0.117 9.604 16.447 1.00 84.12 160 GLU A C 1
ATOM 1305 O O . GLU A 1 160 ? -1.124 8.922 16.235 1.00 84.12 160 GLU A O 1
ATOM 1310 N N . LYS A 1 161 ? 0.540 9.570 17.611 1.00 89.31 161 LYS A N 1
ATOM 1311 C CA . LYS A 1 161 ? 0.108 8.799 18.782 1.00 89.31 161 LYS A CA 1
ATOM 1312 C C . LYS A 1 161 ? -0.944 9.578 19.577 1.00 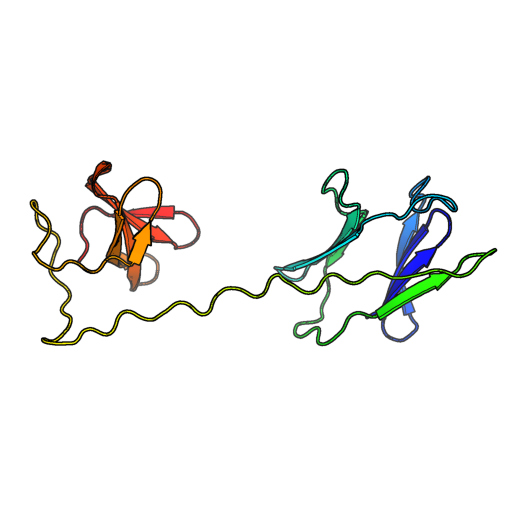89.31 161 LYS A C 1
ATOM 1314 O O . LYS A 1 161 ? -0.835 10.793 19.757 1.00 89.31 161 LYS A O 1
ATOM 1319 N N . ARG A 1 162 ? -1.960 8.876 20.076 1.00 87.94 162 ARG A N 1
ATOM 1320 C CA . ARG A 1 162 ? -3.074 9.421 20.859 1.00 87.94 162 ARG A CA 1
ATOM 1321 C C . ARG A 1 162 ? -3.352 8.541 22.072 1.00 87.94 162 ARG A C 1
ATOM 1323 O O . ARG A 1 162 ? -3.513 7.327 21.951 1.00 87.94 162 ARG A O 1
ATOM 1330 N N . ALA A 1 163 ? -3.399 9.176 23.240 1.00 86.50 163 ALA A N 1
ATOM 1331 C CA . ALA A 1 163 ? -3.786 8.539 24.497 1.00 86.50 163 ALA A CA 1
ATOM 1332 C C . ALA A 1 163 ? -5.283 8.721 24.792 1.00 86.50 163 ALA A C 1
ATOM 1334 O O . ALA A 1 163 ? -5.904 7.805 25.322 1.00 86.50 163 ALA A O 1
ATOM 1335 N N . ASP A 1 164 ? -5.855 9.869 24.408 1.00 89.81 164 ASP A N 1
ATOM 1336 C CA . ASP A 1 164 ? -7.292 10.134 24.493 1.00 89.81 164 ASP A CA 1
ATOM 1337 C C . ASP A 1 164 ? -7.955 9.838 23.143 1.00 89.81 164 ASP A C 1
ATOM 1339 O O . ASP A 1 164 ? -7.635 10.466 22.128 1.00 89.81 164 ASP A O 1
ATOM 1343 N N . PHE A 1 165 ? -8.817 8.828 23.131 1.00 92.19 165 PHE A N 1
ATOM 1344 C CA . PHE A 1 165 ? -9.574 8.377 21.970 1.00 92.19 165 PHE A CA 1
ATOM 1345 C C . PHE A 1 165 ? -10.793 7.564 22.421 1.00 92.19 165 PHE A C 1
ATOM 1347 O O . PHE A 1 165 ? -10.903 7.158 23.584 1.00 92.19 165 PHE A O 1
ATOM 1354 N N . GLU A 1 166 ? -11.696 7.336 21.477 1.00 94.50 166 GLU A N 1
ATOM 1355 C CA . GLU A 1 166 ? -12.810 6.387 21.567 1.00 94.50 166 GLU A CA 1
ATOM 1356 C C . GLU A 1 166 ? -12.536 5.190 20.657 1.00 94.50 166 GLU A C 1
ATOM 1358 O O . GLU A 1 166 ? -12.027 5.428 19.536 1.00 94.50 166 GLU A O 1
#